Protein AF-A0A659UCW9-F1 (afdb_monomer)

Secondary structure (DSSP, 8-state):
-EEEEEESSS-SS--EEEEEEE---TTTTHHHHSS--HHHHHHHHHHHHHHHHHHHHTT-S---EEE-HHHHHSTTHHHHHHHHHHHHTS-EEE--HHHHHHHT-

Radius of gyration: 14.29 Å; Cα contacts (8 Å, |Δi|>4): 142; chains: 1; bounding box: 31×32×30 Å

Mean predicted aligned error: 3.0 Å

Structure (mmCIF, N/CA/C/O backbone):
data_AF-A0A659UCW9-F1
#
_entry.id   AF-A0A659UCW9-F1
#
loop_
_atom_site.group_PDB
_atom_site.id
_atom_site.type_symbol
_atom_site.label_atom_id
_atom_site.label_alt_id
_atom_site.label_comp_id
_atom_site.label_asym_id
_atom_site.label_entity_id
_atom_site.label_seq_id
_atom_site.pdbx_PDB_ins_code
_atom_site.Cartn_x
_atom_site.Cartn_y
_atom_site.Cartn_z
_atom_site.occupancy
_atom_site.B_iso_or_equiv
_atom_site.auth_seq_id
_atom_site.auth_comp_id
_atom_site.auth_asym_id
_atom_site.auth_atom_id
_atom_site.pdbx_PDB_model_num
ATOM 1 N N . SER A 1 1 ? -1.496 8.397 -4.842 1.00 90.19 1 SER A N 1
ATOM 2 C CA . SER A 1 1 ? -2.897 8.103 -4.464 1.00 90.19 1 SER A CA 1
ATOM 3 C C . SER A 1 1 ? -3.009 6.630 -4.154 1.00 90.19 1 SER A C 1
ATOM 5 O O . SER A 1 1 ? -2.181 5.880 -4.652 1.00 90.19 1 SER A O 1
ATOM 7 N N . ILE A 1 2 ? -4.013 6.227 -3.389 1.00 95.31 2 ILE A N 1
ATOM 8 C CA . ILE A 1 2 ? -4.302 4.821 -3.087 1.00 95.31 2 ILE A CA 1
ATOM 9 C C . ILE A 1 2 ? -5.595 4.458 -3.816 1.00 95.31 2 ILE A C 1
ATOM 11 O O . ILE A 1 2 ? -6.470 5.315 -3.960 1.00 95.31 2 ILE A O 1
ATOM 15 N N . ARG A 1 3 ? -5.689 3.241 -4.350 1.00 97.06 3 ARG A N 1
ATOM 16 C CA . ARG A 1 3 ? -6.860 2.775 -5.092 1.00 97.06 3 ARG A CA 1
ATOM 17 C C . ARG A 1 3 ? -7.196 1.340 -4.703 1.00 97.06 3 ARG A C 1
ATOM 19 O O . ARG A 1 3 ? -6.286 0.521 -4.620 1.00 97.06 3 ARG A O 1
ATOM 26 N N . LEU A 1 4 ? -8.486 1.063 -4.539 1.00 97.88 4 LEU A N 1
ATOM 27 C CA . LEU A 1 4 ? -9.047 -0.282 -4.458 1.00 97.88 4 LEU A CA 1
ATOM 28 C C . LEU A 1 4 ? -9.871 -0.540 -5.718 1.00 97.88 4 LEU A C 1
ATOM 30 O O . LEU A 1 4 ? -10.687 0.297 -6.105 1.00 97.88 4 LEU A O 1
ATOM 34 N N . VAL A 1 5 ? -9.662 -1.693 -6.347 1.00 98.00 5 VAL A N 1
ATOM 35 C CA . VAL A 1 5 ? -10.519 -2.188 -7.428 1.00 98.00 5 VAL A CA 1
ATOM 36 C C . VAL A 1 5 ? -10.881 -3.632 -7.119 1.00 98.00 5 VAL A C 1
ATOM 38 O O . VAL A 1 5 ? -9.991 -4.427 -6.826 1.00 98.00 5 VAL A O 1
ATOM 41 N N . VAL A 1 6 ? -12.168 -3.958 -7.189 1.00 97.62 6 VAL A N 1
ATOM 42 C CA . VAL A 1 6 ? -12.678 -5.326 -7.052 1.00 97.62 6 VAL A CA 1
A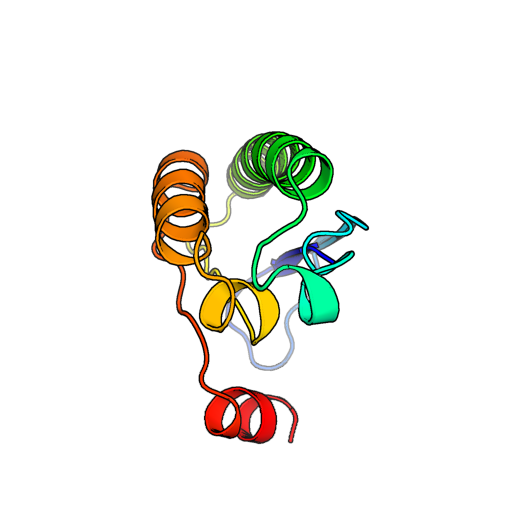TOM 43 C C . VAL A 1 6 ? -13.248 -5.754 -8.396 1.00 97.62 6 VAL A C 1
ATOM 45 O O . VAL A 1 6 ? -14.058 -5.039 -8.990 1.00 97.62 6 VAL A O 1
ATOM 48 N N . TYR A 1 7 ? -12.809 -6.913 -8.870 1.00 97.75 7 TYR A N 1
ATOM 49 C CA . TYR A 1 7 ? -13.266 -7.532 -10.110 1.00 97.75 7 TYR A CA 1
ATOM 50 C C . TYR A 1 7 ? -14.133 -8.750 -9.794 1.00 97.75 7 TYR A C 1
ATOM 52 O O . TYR A 1 7 ? -13.956 -9.366 -8.747 1.00 97.75 7 TYR A O 1
ATOM 60 N N . GLU A 1 8 ? -15.029 -9.120 -10.710 1.00 94.88 8 GLU A N 1
ATOM 61 C CA . GLU A 1 8 ? -15.882 -10.314 -10.563 1.00 94.88 8 GLU A CA 1
ATOM 62 C C . GLU A 1 8 ? -15.099 -11.636 -10.507 1.00 94.88 8 GLU A C 1
ATOM 64 O O . GLU A 1 8 ? -15.610 -12.644 -10.034 1.00 94.88 8 GLU A O 1
ATOM 69 N N . GLY A 1 9 ? -13.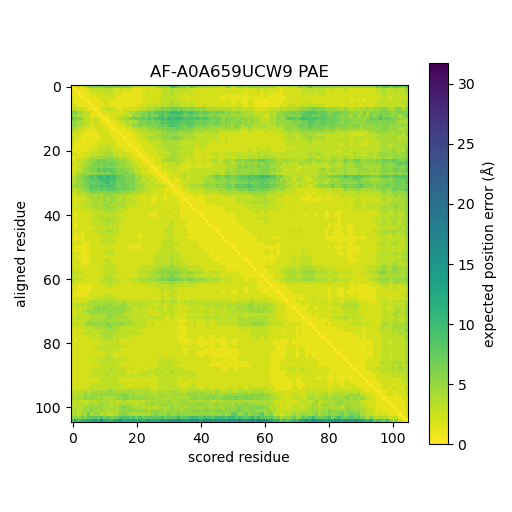857 -11.638 -10.997 1.00 94.06 9 GLY A N 1
ATOM 70 C CA . GLY A 1 9 ? -12.978 -12.798 -10.982 1.00 94.06 9 GLY A CA 1
ATOM 71 C C . GLY A 1 9 ? -11.733 -12.599 -11.842 1.00 94.06 9 GLY A C 1
ATOM 72 O O . GLY A 1 9 ? -11.580 -11.593 -12.541 1.00 94.06 9 GLY A O 1
ATOM 73 N N . LEU A 1 10 ? -10.827 -13.578 -11.803 1.00 91.88 10 LEU A N 1
ATOM 74 C CA . LEU A 1 10 ? -9.616 -13.584 -12.622 1.00 91.88 10 LEU A CA 1
ATOM 75 C C . LEU A 1 10 ? -9.932 -14.111 -14.030 1.00 91.88 10 LEU A C 1
ATOM 77 O O . LEU A 1 10 ? -9.733 -15.283 -14.340 1.00 91.88 10 LEU A O 1
ATOM 81 N N . ALA A 1 11 ? -10.445 -13.229 -14.884 1.00 93.25 11 ALA A N 1
ATOM 82 C CA . ALA A 1 11 ? -10.791 -13.528 -16.271 1.00 93.25 11 ALA A CA 1
ATOM 83 C C . ALA A 1 11 ? -10.039 -12.613 -17.245 1.00 93.25 11 ALA A C 1
ATOM 85 O O . ALA A 1 11 ? -9.451 -11.603 -16.859 1.00 93.25 11 ALA A O 1
ATOM 86 N N . ARG A 1 12 ? -10.068 -12.943 -18.542 1.00 94.12 12 ARG A N 1
ATOM 87 C CA . ARG A 1 12 ? -9.436 -12.104 -19.574 1.00 94.12 12 ARG A CA 1
ATOM 88 C C . ARG A 1 12 ? -10.133 -10.748 -19.743 1.00 94.12 12 ARG A C 1
ATOM 90 O O . ARG A 1 12 ? -9.475 -9.779 -20.107 1.00 94.12 12 ARG A O 1
ATOM 97 N N . SER A 1 13 ? -11.439 -10.692 -19.488 1.00 95.50 13 SER A N 1
ATOM 98 C CA . SER A 1 13 ? -12.252 -9.474 -19.541 1.00 95.50 13 SER A CA 1
ATOM 99 C C . SER A 1 13 ? -13.251 -9.481 -18.377 1.00 95.50 13 SER A C 1
ATOM 101 O O . SER A 1 13 ? -14.398 -9.867 -18.573 1.00 95.50 13 SER A O 1
ATOM 103 N N . PRO A 1 14 ? -12.802 -9.145 -17.155 1.00 95.69 14 PRO A N 1
ATOM 104 C CA . PRO A 1 14 ? -13.652 -9.170 -15.977 1.00 95.69 14 PRO A CA 1
ATOM 105 C C . PRO A 1 14 ? -14.410 -7.851 -15.801 1.00 95.69 14 PRO A C 1
ATOM 107 O O . PRO A 1 14 ? -13.879 -6.765 -16.053 1.00 95.69 14 PRO A O 1
ATOM 110 N N . THR A 1 15 ? -15.630 -7.939 -15.287 1.00 96.12 15 THR A N 1
ATOM 111 C CA . THR A 1 15 ? -16.412 -6.789 -14.830 1.00 96.12 15 THR A CA 1
ATOM 112 C C . THR A 1 15 ? -15.790 -6.175 -13.576 1.00 96.12 15 THR A C 1
ATOM 114 O O . THR A 1 15 ? -15.397 -6.876 -12.640 1.00 96.12 15 THR A O 1
ATOM 117 N N . VAL A 1 16 ? -15.723 -4.842 -13.537 1.00 97.25 16 VAL A N 1
ATOM 118 C CA . VAL A 1 16 ? -15.353 -4.084 -12.335 1.00 97.25 16 VAL A CA 1
ATOM 119 C C . VAL A 1 16 ? -16.583 -3.962 -11.442 1.00 97.25 16 VAL A C 1
ATOM 121 O O . VAL A 1 16 ? -17.544 -3.289 -11.807 1.00 97.25 16 VAL A O 1
ATOM 124 N N . LEU A 1 17 ? -16.543 -4.580 -10.264 1.00 95.69 17 LEU A N 1
ATOM 125 C CA .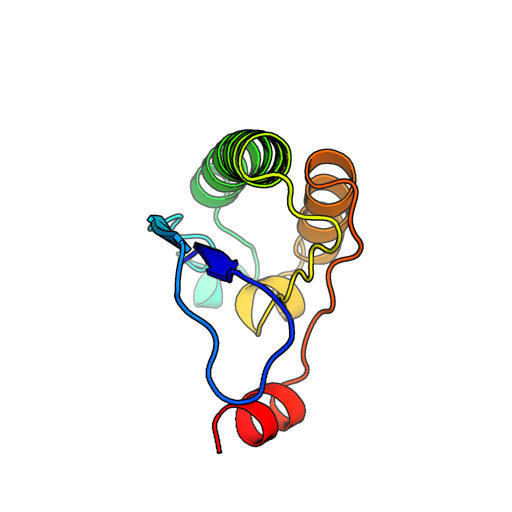 LEU A 1 17 ? -17.619 -4.50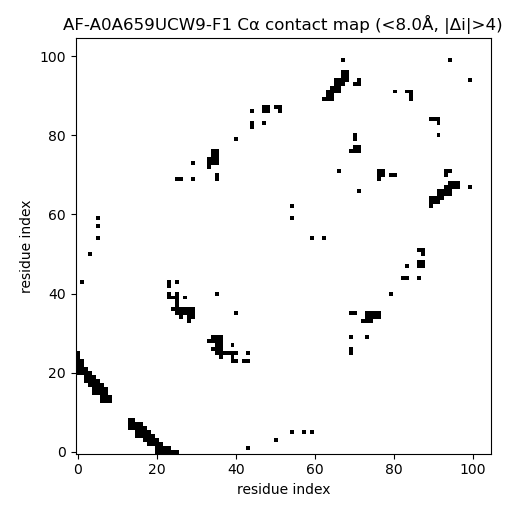8 -9.272 1.00 95.69 17 LEU A CA 1
ATOM 126 C C . LEU A 1 17 ? -17.498 -3.265 -8.386 1.00 95.69 17 LEU A C 1
ATOM 128 O O . LEU A 1 17 ? -18.499 -2.691 -7.965 1.00 95.69 17 LEU A O 1
ATOM 132 N N . PHE A 1 18 ? -16.266 -2.836 -8.106 1.00 96.25 18 PHE A N 1
ATOM 133 C CA . PHE A 1 18 ? -15.981 -1.673 -7.271 1.00 96.25 18 PHE A CA 1
ATOM 134 C C . PHE A 1 18 ? -14.679 -1.006 -7.710 1.00 96.25 18 PHE A C 1
ATOM 136 O O . PHE A 1 18 ? -13.713 -1.690 -8.042 1.00 96.25 18 PHE A O 1
ATOM 143 N N . ASN A 1 19 ? -14.628 0.326 -7.707 1.00 97.19 19 ASN A N 1
ATOM 144 C CA . ASN A 1 19 ? -13.422 1.083 -8.036 1.00 97.19 19 ASN A CA 1
ATOM 145 C C . ASN A 1 19 ? -13.419 2.408 -7.289 1.00 97.19 19 ASN A C 1
ATOM 147 O O . ASN A 1 19 ? -14.266 3.268 -7.529 1.00 97.19 19 ASN A O 1
ATOM 151 N N . GLU A 1 20 ? -12.439 2.588 -6.416 1.00 96.25 20 GLU A N 1
ATOM 152 C CA . GLU A 1 20 ? -12.355 3.773 -5.585 1.00 96.25 20 GLU A CA 1
ATOM 153 C C . GLU A 1 20 ? -10.922 4.281 -5.467 1.00 96.25 20 GLU A C 1
ATOM 155 O O . GLU A 1 20 ? -9.973 3.507 -5.345 1.00 96.25 20 GLU A O 1
ATOM 160 N N . LYS A 1 21 ? -10.753 5.605 -5.522 1.00 96.50 21 LYS A N 1
ATOM 161 C CA . LYS A 1 21 ? -9.454 6.277 -5.471 1.00 96.50 21 LYS A CA 1
ATOM 162 C C . LYS A 1 21 ? -9.457 7.337 -4.378 1.00 96.50 21 LYS A C 1
ATOM 164 O O . LYS A 1 21 ? -10.228 8.289 -4.448 1.00 96.50 21 LYS A O 1
ATOM 169 N N . MET A 1 22 ? -8.484 7.254 -3.477 1.00 94.06 22 MET A N 1
ATOM 170 C CA . MET A 1 22 ? -8.256 8.237 -2.422 1.00 94.06 22 MET A CA 1
ATOM 171 C C . MET A 1 22 ? -6.921 8.977 -2.617 1.00 94.06 22 MET A C 1
ATOM 173 O O . MET A 1 22 ? -5.874 8.406 -2.960 1.00 94.06 22 MET A O 1
ATOM 177 N N . LEU A 1 23 ? -6.943 10.297 -2.420 1.00 93.25 23 LEU A N 1
ATOM 178 C CA . LEU A 1 23 ? -5.757 11.155 -2.462 1.00 93.25 23 LEU A CA 1
ATOM 179 C C . LEU A 1 23 ? -5.140 11.292 -1.063 1.00 93.25 23 LEU A C 1
ATOM 181 O O . LEU A 1 23 ? -5.477 12.207 -0.312 1.00 93.25 23 LEU A O 1
ATOM 185 N N . ALA A 1 24 ? -4.214 10.386 -0.741 1.00 90.38 24 ALA A N 1
ATOM 186 C CA . ALA A 1 24 ? -3.553 10.353 0.566 1.00 90.38 24 ALA A CA 1
ATOM 187 C C . ALA A 1 24 ? -2.437 11.396 0.727 1.00 90.38 24 ALA A C 1
ATOM 189 O O . ALA A 1 24 ? -2.115 11.781 1.838 1.00 90.38 24 ALA A O 1
ATOM 190 N N . GLY A 1 25 ? -1.816 11.848 -0.368 1.00 90.88 25 GLY A N 1
ATOM 191 C CA . GLY A 1 25 ? -0.684 12.780 -0.285 1.00 90.88 25 GLY A CA 1
ATOM 192 C C . GLY A 1 25 ? 0.616 12.176 0.267 1.00 90.88 25 GLY A C 1
ATOM 193 O O . GLY A 1 25 ? 1.509 12.934 0.603 1.00 90.88 25 GLY A O 1
ATOM 194 N N . LEU A 1 26 ? 0.757 10.842 0.301 1.00 91.38 26 LEU A N 1
ATOM 195 C CA . LEU A 1 26 ? 1.917 10.124 0.867 1.00 91.38 26 LEU A CA 1
ATOM 196 C C . LEU A 1 26 ? 3.299 10.657 0.447 1.00 91.38 26 LEU A C 1
ATOM 198 O O . LEU A 1 26 ? 4.203 10.726 1.269 1.00 91.38 26 LEU A O 1
ATOM 202 N N . GLY A 1 27 ? 3.468 11.032 -0.825 1.00 89.81 27 GLY A N 1
ATOM 203 C CA . GLY A 1 27 ? 4.737 11.547 -1.354 1.00 89.81 27 GLY A CA 1
ATOM 204 C C . GLY A 1 27 ? 4.951 13.053 -1.162 1.00 89.81 27 GLY A C 1
ATOM 205 O O . GLY A 1 27 ? 5.897 13.607 -1.718 1.00 89.81 27 GLY A O 1
ATOM 206 N N . ARG A 1 28 ? 4.067 13.756 -0.444 1.00 90.25 28 ARG A N 1
ATOM 207 C CA . ARG A 1 28 ? 4.221 15.193 -0.198 1.00 90.25 28 ARG A CA 1
ATOM 208 C C . ARG A 1 28 ? 5.504 15.425 0.604 1.00 90.25 28 ARG A C 1
ATOM 210 O O . ARG A 1 28 ? 5.699 14.834 1.653 1.00 90.25 28 ARG A O 1
ATOM 217 N N . GLY A 1 29 ? 6.398 16.265 0.082 1.00 85.81 29 GLY A N 1
ATOM 218 C CA . GLY A 1 29 ? 7.666 16.576 0.750 1.00 85.81 29 GLY A CA 1
ATOM 219 C C . GLY A 1 29 ? 8.703 15.446 0.741 1.00 85.81 29 GLY A C 1
ATOM 220 O O . GLY A 1 29 ? 9.755 15.608 1.354 1.00 85.81 29 GLY A O 1
ATOM 221 N N . ILE A 1 30 ? 8.478 14.332 0.032 1.00 91.38 30 ILE A N 1
ATOM 222 C CA . ILE A 1 30 ? 9.452 13.228 -0.016 1.00 91.38 30 ILE A CA 1
ATOM 223 C C . ILE A 1 30 ? 10.769 13.649 -0.684 1.00 91.38 30 ILE A C 1
ATOM 225 O O . ILE A 1 30 ? 11.835 13.240 -0.245 1.00 91.38 30 ILE A O 1
ATOM 229 N N . VAL A 1 31 ? 10.709 14.533 -1.688 1.00 89.62 31 VAL A N 1
ATOM 230 C CA . VAL A 1 31 ? 11.893 15.045 -2.406 1.00 89.62 31 VAL A CA 1
ATOM 231 C C . VAL A 1 31 ? 12.812 15.843 -1.479 1.00 89.62 31 VAL A C 1
ATOM 233 O O . VAL A 1 31 ? 14.027 15.789 -1.625 1.00 89.62 31 VAL A O 1
ATOM 236 N N . SER A 1 32 ? 12.245 16.577 -0.519 1.00 91.88 32 SER A N 1
ATOM 237 C CA . SER A 1 32 ? 13.011 17.406 0.414 1.00 91.88 32 SER A CA 1
ATOM 238 C C . SER A 1 32 ? 13.385 16.672 1.700 1.00 91.88 32 SER A C 1
ATOM 240 O O . SER A 1 32 ? 14.455 16.911 2.247 1.00 91.88 32 SER A O 1
ATOM 242 N N . THR A 1 33 ? 12.515 15.794 2.202 1.00 93.25 33 THR A N 1
ATOM 243 C CA . THR A 1 33 ? 12.684 15.149 3.517 1.00 93.25 33 THR A CA 1
ATOM 244 C C . THR A 1 33 ? 13.180 13.708 3.442 1.00 93.25 33 THR A C 1
ATOM 246 O O . THR A 1 33 ? 13.598 13.155 4.460 1.00 93.25 33 THR A O 1
ATOM 249 N N . GLY A 1 34 ? 13.084 13.071 2.273 1.00 94.56 34 GLY A N 1
ATOM 250 C CA . GLY A 1 34 ? 13.297 11.634 2.105 1.00 94.56 34 GLY A CA 1
ATOM 251 C C . GLY A 1 34 ? 12.266 10.766 2.834 1.00 94.56 34 GLY A C 1
ATOM 252 O O . GLY A 1 34 ? 12.487 9.569 2.985 1.00 94.56 34 GLY A O 1
ATOM 253 N N . LYS A 1 35 ? 11.164 11.337 3.340 1.00 96.25 35 LYS A N 1
ATOM 254 C CA . LYS A 1 35 ? 10.167 10.637 4.163 1.00 96.25 35 LYS A CA 1
ATOM 255 C C . LYS A 1 35 ? 8.763 10.779 3.583 1.00 96.25 35 LYS A C 1
ATOM 257 O O . LYS A 1 35 ? 8.449 11.758 2.912 1.00 96.25 35 LYS A O 1
ATOM 262 N N . LEU A 1 36 ? 7.917 9.795 3.876 1.00 96.06 36 LEU A N 1
ATOM 263 C CA . LEU A 1 36 ? 6.476 9.891 3.673 1.00 96.06 36 LEU A CA 1
ATOM 264 C C . LEU A 1 36 ? 5.884 10.933 4.620 1.00 96.06 36 LEU A C 1
ATOM 266 O O . LEU A 1 36 ? 6.272 11.008 5.790 1.00 96.06 36 LEU A O 1
ATOM 270 N N . ASP A 1 37 ? 4.910 11.678 4.110 1.00 94.88 37 ASP A N 1
ATOM 271 C CA . ASP A 1 37 ? 4.165 12.680 4.864 1.00 94.88 37 ASP A CA 1
ATOM 272 C C . ASP A 1 37 ? 3.389 12.032 6.034 1.00 94.88 37 ASP A C 1
ATOM 274 O O . ASP A 1 37 ? 2.601 11.110 5.793 1.00 94.88 37 ASP A O 1
ATOM 278 N N . PRO A 1 38 ? 3.582 12.472 7.294 1.00 94.38 38 PRO A N 1
ATOM 279 C CA . PRO A 1 38 ? 2.943 11.847 8.455 1.00 94.38 38 PRO A CA 1
ATOM 280 C C . PRO A 1 38 ? 1.409 11.879 8.424 1.00 94.38 38 PRO A C 1
ATOM 282 O O . PRO A 1 38 ? 0.773 10.887 8.788 1.00 94.38 38 PRO A O 1
ATOM 285 N N . GLU A 1 39 ? 0.804 12.979 7.963 1.00 95.06 39 GLU A N 1
ATOM 286 C CA . GLU A 1 39 ? -0.655 13.079 7.818 1.00 95.06 39 GLU A CA 1
ATOM 287 C C . GLU A 1 39 ? -1.150 12.125 6.728 1.00 95.06 39 GLU A C 1
ATOM 289 O O . GLU A 1 39 ? -2.146 11.419 6.902 1.00 95.06 39 GLU A O 1
ATOM 294 N N . GLY A 1 40 ? -0.416 12.051 5.616 1.00 95.38 40 GLY A N 1
ATOM 295 C CA . GLY A 1 40 ? -0.677 11.108 4.541 1.00 95.38 40 GLY A CA 1
ATOM 296 C C . GLY A 1 40 ? -0.585 9.656 4.999 1.00 95.38 40 GLY A C 1
ATOM 297 O O . GLY A 1 40 ? -1.437 8.849 4.624 1.00 95.38 40 GLY A O 1
ATOM 298 N N . VAL A 1 41 ? 0.389 9.315 5.846 1.00 96.12 41 VAL A N 1
ATOM 299 C CA . VAL A 1 41 ? 0.517 7.981 6.452 1.00 96.12 41 VAL A CA 1
ATOM 300 C C . VAL A 1 41 ? -0.690 7.664 7.333 1.00 96.12 41 VAL A C 1
ATOM 302 O O . VAL A 1 41 ? -1.299 6.611 7.151 1.00 96.12 41 VAL A O 1
ATOM 305 N N . ALA A 1 42 ? -1.079 8.568 8.236 1.00 95.56 42 ALA A N 1
ATOM 306 C CA . ALA A 1 42 ? -2.224 8.359 9.124 1.00 95.56 42 ALA A CA 1
ATOM 307 C C . ALA A 1 42 ? -3.523 8.121 8.334 1.00 95.56 42 ALA A C 1
ATOM 309 O O . ALA A 1 42 ? -4.192 7.105 8.529 1.00 95.56 42 ALA A O 1
ATOM 310 N N . ARG A 1 43 ? -3.808 8.987 7.353 1.00 96.00 43 ARG A N 1
ATOM 311 C CA . ARG A 1 43 ? -4.974 8.854 6.465 1.00 96.00 43 ARG A CA 1
ATOM 312 C C . ARG A 1 43 ? -4.957 7.562 5.654 1.00 96.00 43 ARG A C 1
ATOM 314 O O . ARG A 1 43 ? -5.997 6.950 5.441 1.00 96.00 43 ARG A O 1
ATOM 321 N N . SER A 1 44 ? -3.781 7.129 5.200 1.00 96.38 44 SER A N 1
ATOM 322 C CA . SER A 1 44 ? -3.642 5.871 4.456 1.00 96.38 44 SER A CA 1
ATOM 323 C C . SER A 1 44 ? -3.997 4.661 5.317 1.00 96.38 44 SER A C 1
ATOM 325 O O . SER A 1 44 ? -4.666 3.755 4.838 1.00 96.38 44 SER A O 1
ATOM 327 N N . MET A 1 45 ? -3.602 4.659 6.593 1.00 97.31 45 MET A N 1
ATOM 328 C CA . MET A 1 45 ? -3.905 3.561 7.519 1.00 97.31 45 MET A CA 1
ATOM 329 C C . MET A 1 45 ? -5.399 3.454 7.833 1.00 97.31 45 MET A C 1
ATOM 331 O O . MET A 1 45 ? -5.926 2.350 7.965 1.00 97.31 45 MET A O 1
ATOM 335 N N . GLU A 1 46 ? -6.097 4.582 7.956 1.00 96.25 46 GLU A N 1
ATOM 336 C CA . GLU A 1 46 ? -7.561 4.601 8.072 1.00 96.25 46 GLU A CA 1
ATOM 337 C C . GLU A 1 46 ? -8.220 4.032 6.813 1.00 96.25 46 GLU A C 1
ATOM 339 O O . GLU A 1 46 ? -9.087 3.161 6.903 1.00 96.25 46 GLU A O 1
ATOM 344 N N . GLU A 1 47 ? -7.738 4.444 5.642 1.00 97.06 47 GLU A N 1
ATOM 345 C CA . GLU A 1 47 ? -8.261 3.975 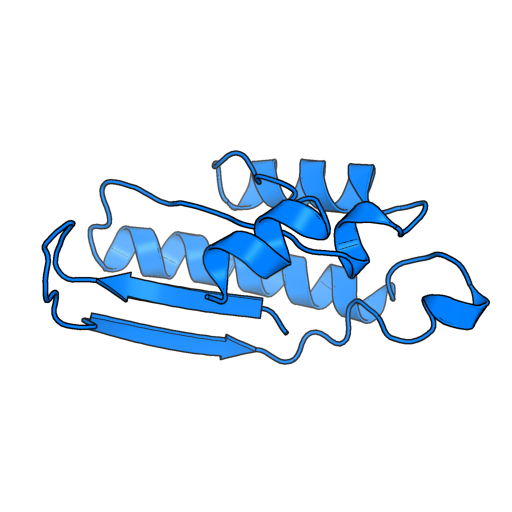4.363 1.00 97.06 47 GLU A CA 1
ATOM 346 C C . GLU A 1 47 ? -8.035 2.478 4.146 1.00 97.06 47 GLU A C 1
ATOM 348 O O . GLU A 1 47 ? -8.934 1.776 3.697 1.00 97.06 47 GLU A O 1
ATOM 353 N N . PHE A 1 48 ? -6.868 1.950 4.520 1.00 97.88 48 PHE A N 1
ATOM 354 C CA . PHE A 1 48 ? -6.575 0.523 4.401 1.00 97.88 48 PHE A CA 1
ATOM 355 C C . PHE A 1 48 ? -7.517 -0.344 5.239 1.00 97.88 48 PHE A C 1
ATOM 357 O O . PHE A 1 48 ? -7.949 -1.396 4.766 1.00 97.88 48 PHE A O 1
ATOM 364 N N . ARG A 1 49 ? -7.916 0.111 6.437 1.00 97.31 49 ARG A N 1
ATOM 365 C CA . ARG A 1 49 ? -8.940 -0.588 7.236 1.00 97.31 49 ARG A CA 1
ATOM 366 C C . ARG A 1 49 ? -10.273 -0.635 6.496 1.00 97.31 49 ARG A C 1
ATOM 368 O O . ARG A 1 49 ? -10.918 -1.682 6.466 1.00 97.31 49 ARG A O 1
ATOM 375 N N . ARG A 1 50 ? -10.666 0.475 5.864 1.00 97.19 50 ARG A N 1
ATOM 376 C CA . ARG A 1 50 ? -11.897 0.533 5.069 1.00 97.19 50 ARG A CA 1
ATOM 377 C C . ARG A 1 50 ? -11.808 -0.347 3.826 1.00 97.19 50 ARG A C 1
ATOM 379 O O . ARG A 1 50 ? -12.746 -1.081 3.541 1.00 97.19 50 ARG A O 1
ATOM 386 N N . PHE A 1 51 ? -10.680 -0.336 3.123 1.00 97.75 51 PHE A N 1
ATOM 387 C CA . PHE A 1 51 ? -10.459 -1.167 1.940 1.00 97.75 51 PHE A CA 1
ATOM 388 C C . PHE A 1 51 ? -10.472 -2.658 2.259 1.00 97.75 51 PHE A C 1
ATOM 390 O O . PHE A 1 51 ? -11.045 -3.426 1.484 1.00 97.75 51 PHE A O 1
ATOM 397 N N 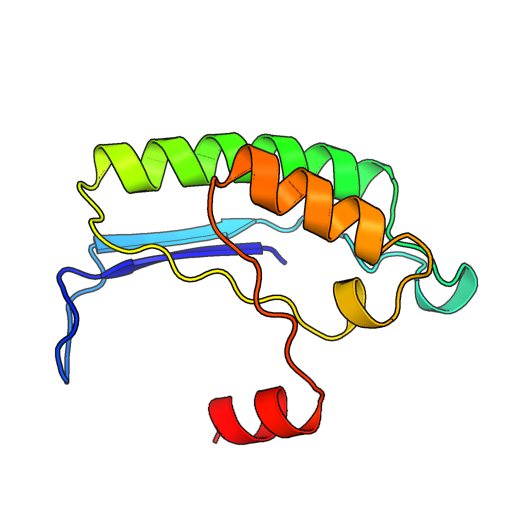. ARG A 1 52 ? -9.923 -3.069 3.408 1.00 97.62 52 ARG A N 1
ATOM 398 C CA . ARG A 1 52 ? -10.059 -4.447 3.888 1.00 97.62 52 ARG A CA 1
ATOM 399 C C . ARG A 1 52 ? -11.529 -4.818 4.074 1.00 97.62 52 ARG A C 1
ATOM 401 O O . ARG A 1 52 ? -11.974 -5.788 3.472 1.00 97.62 52 ARG A O 1
ATOM 408 N N . ALA A 1 53 ? -12.281 -4.012 4.823 1.00 97.00 53 ALA A N 1
ATOM 409 C CA . ALA A 1 53 ? -13.698 -4.266 5.078 1.00 97.00 53 ALA A CA 1
ATOM 410 C C . ALA A 1 53 ? -14.539 -4.302 3.788 1.00 97.00 53 ALA A C 1
ATOM 412 O O . ALA A 1 53 ? -15.389 -5.173 3.635 1.00 97.00 53 ALA A O 1
ATOM 413 N N . LEU A 1 54 ? -14.275 -3.400 2.837 1.00 96.75 54 LEU A N 1
ATOM 414 C CA . LEU A 1 54 ? -14.950 -3.385 1.534 1.00 96.75 54 LEU A CA 1
ATOM 415 C C . LEU A 1 54 ? -14.627 -4.626 0.699 1.00 96.75 54 LEU A C 1
ATOM 417 O O . LEU A 1 54 ? -15.511 -5.167 0.044 1.00 96.75 54 LEU A O 1
ATOM 421 N N . SER A 1 55 ? -13.376 -5.086 0.732 1.00 97.12 55 SER A N 1
ATOM 422 C CA . SER A 1 55 ? -12.965 -6.297 0.014 1.00 97.12 55 SER A CA 1
ATOM 423 C C . SER A 1 55 ? -13.607 -7.548 0.617 1.00 97.12 55 SER A C 1
ATOM 425 O O . SER A 1 55 ? -14.081 -8.403 -0.126 1.00 97.12 55 SER A O 1
ATOM 427 N N . ASP A 1 56 ? -13.697 -7.612 1.950 1.00 96.44 56 ASP A N 1
ATOM 428 C CA . ASP A 1 56 ? -14.404 -8.675 2.673 1.00 96.44 56 ASP A CA 1
ATOM 429 C C . ASP A 1 56 ? -15.898 -8.683 2.335 1.00 96.44 56 ASP A C 1
ATOM 431 O O . ASP A 1 56 ? -16.462 -9.722 2.001 1.00 96.44 56 ASP A O 1
ATOM 435 N N . GLN A 1 57 ? -16.537 -7.511 2.362 1.00 96.38 57 GLN A N 1
ATOM 436 C CA . GLN A 1 57 ? -17.954 -7.362 2.036 1.00 96.38 57 GLN A CA 1
ATOM 437 C C . GLN A 1 57 ? -18.260 -7.717 0.575 1.00 96.38 57 GLN A C 1
ATOM 439 O O . GLN A 1 57 ? -19.330 -8.249 0.285 1.00 96.38 57 GLN A O 1
ATOM 444 N N . ALA A 1 58 ? -17.332 -7.439 -0.341 1.00 95.31 58 ALA A N 1
ATOM 445 C CA . ALA A 1 58 ? -17.456 -7.813 -1.744 1.00 95.31 58 ALA A CA 1
ATOM 446 C C . ALA A 1 58 ? -17.214 -9.314 -2.000 1.00 95.31 58 ALA A C 1
ATOM 448 O O . ALA A 1 58 ? -17.386 -9.759 -3.132 1.00 95.31 58 ALA A O 1
ATOM 449 N N . GLY A 1 59 ? -16.817 -10.090 -0.983 1.00 95.88 59 GLY A N 1
ATOM 450 C CA . GLY A 1 59 ? -16.529 -11.518 -1.118 1.00 95.88 59 GLY A CA 1
ATOM 451 C C . GLY A 1 59 ? -15.226 -11.814 -1.861 1.00 95.88 59 GLY A C 1
ATOM 452 O O . GLY A 1 59 ? -15.106 -12.863 -2.486 1.00 95.88 59 GLY A O 1
ATOM 453 N N . ALA A 1 60 ? -14.252 -10.898 -1.835 1.00 96.56 60 ALA A N 1
ATOM 454 C CA . ALA A 1 60 ? -12.982 -11.101 -2.523 1.00 96.56 60 ALA A CA 1
ATOM 455 C C . ALA A 1 60 ? -12.167 -12.231 -1.864 1.00 96.56 60 ALA A C 1
ATOM 457 O O . ALA A 1 60 ? -11.683 -12.091 -0.741 1.00 96.56 60 ALA A O 1
ATOM 458 N N . GLU A 1 61 ? -11.963 -13.332 -2.588 1.00 95.06 61 GLU A N 1
ATOM 459 C CA . GLU A 1 61 ? -11.147 -14.470 -2.128 1.00 95.06 61 GLU A CA 1
ATOM 460 C C . GLU A 1 61 ? -9.640 -14.167 -2.156 1.00 95.06 61 GLU A C 1
ATOM 462 O O . GLU A 1 61 ? -8.863 -14.702 -1.362 1.00 95.06 61 GLU A O 1
ATOM 467 N N . HIS A 1 62 ? -9.220 -13.276 -3.058 1.00 95.44 62 HIS A N 1
ATOM 468 C CA . HIS A 1 62 ? -7.825 -12.897 -3.250 1.00 95.44 62 HIS A CA 1
ATOM 469 C C . HIS A 1 62 ? -7.662 -11.377 -3.249 1.00 95.44 62 HIS A C 1
ATOM 471 O O . HIS A 1 62 ? -8.354 -10.660 -3.973 1.00 95.44 62 HIS A O 1
ATOM 477 N N . MET A 1 63 ? -6.695 -10.891 -2.467 1.00 96.88 63 MET A N 1
ATOM 478 C CA . MET A 1 63 ? -6.273 -9.493 -2.445 1.00 96.88 63 MET A CA 1
ATOM 479 C C . MET A 1 63 ? -4.820 -9.406 -2.907 1.00 96.88 63 MET A C 1
ATOM 481 O O . MET A 1 63 ? -3.957 -10.123 -2.407 1.00 96.88 63 MET A O 1
ATOM 485 N N . TYR A 1 64 ? -4.550 -8.500 -3.844 1.00 97.25 64 TYR A N 1
ATOM 486 C CA . TYR A 1 64 ? -3.200 -8.191 -4.301 1.00 97.25 64 TYR A CA 1
ATOM 487 C C . TYR A 1 64 ? -2.912 -6.726 -4.017 1.00 97.25 64 TYR A C 1
ATOM 489 O O . TYR A 1 64 ? -3.642 -5.848 -4.482 1.00 97.25 64 TYR A O 1
ATOM 497 N N . VAL A 1 65 ? -1.844 -6.458 -3.268 1.00 97.88 65 VAL A N 1
ATOM 498 C CA . VAL A 1 65 ? -1.459 -5.095 -2.898 1.00 97.88 65 VAL A CA 1
ATOM 499 C C . VAL A 1 65 ? -0.103 -4.771 -3.503 1.00 97.88 65 VAL A C 1
ATOM 501 O O . VAL A 1 65 ? 0.864 -5.517 -3.356 1.00 97.88 65 VAL A O 1
ATOM 504 N N . LEU A 1 66 ? -0.044 -3.647 -4.214 1.00 97.38 66 LEU A N 1
ATOM 505 C CA . LEU A 1 66 ? 1.152 -3.168 -4.897 1.00 97.38 66 LEU A CA 1
ATOM 506 C C . LEU A 1 66 ? 1.536 -1.796 -4.351 1.00 97.38 66 LEU A C 1
ATOM 508 O O . LEU A 1 66 ? 0.684 -0.916 -4.209 1.00 97.38 66 LEU A O 1
ATOM 512 N N . ALA A 1 67 ? 2.828 -1.598 -4.111 1.00 96.06 67 ALA A N 1
ATOM 513 C CA . ALA A 1 67 ? 3.397 -0.301 -3.769 1.00 96.06 67 ALA A CA 1
ATOM 514 C C . ALA A 1 67 ? 4.470 0.105 -4.786 1.00 96.06 67 ALA A C 1
ATOM 516 O O . ALA A 1 67 ? 5.159 -0.739 -5.356 1.00 96.06 67 ALA A O 1
ATOM 517 N N . THR A 1 68 ? 4.599 1.408 -5.028 1.00 93.88 68 THR A N 1
ATOM 518 C CA . THR A 1 68 ? 5.494 1.981 -6.048 1.00 93.88 68 THR A CA 1
ATOM 519 C C . THR A 1 68 ? 6.574 2.867 -5.419 1.00 93.88 68 THR A C 1
ATOM 521 O O . THR A 1 68 ? 6.788 2.837 -4.203 1.00 93.88 68 THR A O 1
ATOM 524 N N . ALA A 1 69 ? 7.257 3.663 -6.249 1.00 92.50 69 ALA A N 1
ATOM 525 C CA . ALA A 1 69 ? 8.391 4.519 -5.897 1.00 92.50 69 ALA A CA 1
ATOM 526 C C . ALA A 1 69 ? 8.318 5.205 -4.523 1.00 92.50 69 ALA A C 1
ATOM 528 O O . ALA A 1 69 ? 9.247 5.061 -3.737 1.00 92.50 69 ALA A O 1
ATOM 529 N N . ALA A 1 70 ? 7.216 5.884 -4.183 1.00 91.69 70 ALA A N 1
ATOM 530 C CA . ALA A 1 70 ? 7.140 6.650 -2.934 1.00 91.69 70 ALA A CA 1
ATOM 531 C C . ALA A 1 70 ? 7.342 5.787 -1.672 1.00 91.69 70 ALA A C 1
ATOM 533 O O . ALA A 1 70 ? 8.047 6.199 -0.758 1.00 91.69 70 ALA A O 1
ATOM 534 N N . ALA A 1 71 ? 6.754 4.589 -1.623 1.00 92.62 71 ALA A N 1
ATOM 535 C CA . ALA A 1 71 ? 6.923 3.679 -0.488 1.00 92.62 71 ALA A CA 1
ATOM 536 C C . ALA A 1 71 ? 8.284 2.964 -0.510 1.00 92.62 71 ALA A C 1
ATOM 538 O O . ALA A 1 71 ? 8.803 2.607 0.540 1.00 92.62 71 ALA A O 1
ATOM 539 N N . ARG A 1 72 ? 8.864 2.772 -1.701 1.00 93.62 72 ARG A N 1
ATOM 540 C CA . ARG A 1 72 ? 10.183 2.151 -1.892 1.00 93.62 72 ARG A CA 1
ATOM 541 C C . ARG A 1 72 ? 11.333 3.070 -1.471 1.00 93.62 72 ARG A C 1
ATOM 543 O O . ARG A 1 72 ? 12.321 2.596 -0.928 1.00 93.62 72 ARG A O 1
ATOM 550 N N . GLU A 1 73 ? 11.230 4.355 -1.793 1.00 92.69 73 GLU A N 1
ATOM 551 C CA . GLU A 1 73 ? 12.331 5.323 -1.685 1.00 92.69 73 GLU A CA 1
ATOM 5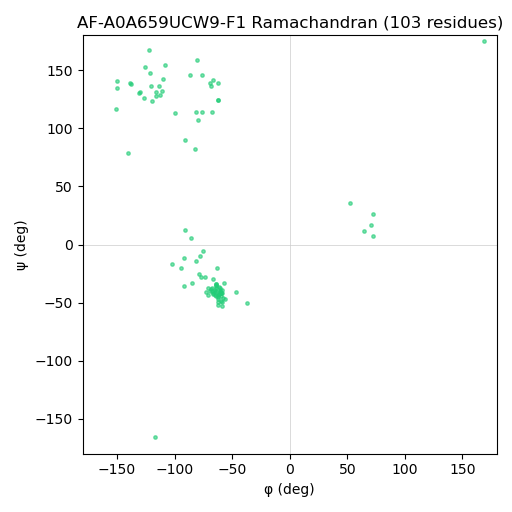52 C C . GLU A 1 73 ? 12.327 6.092 -0.361 1.00 92.69 73 GLU A C 1
ATOM 554 O O . GLU A 1 73 ? 13.356 6.634 0.039 1.00 92.69 73 GLU A O 1
ATOM 559 N N . ALA A 1 74 ? 11.191 6.137 0.336 1.00 95.88 74 ALA A N 1
ATOM 560 C CA . ALA A 1 74 ? 11.108 6.798 1.627 1.00 95.88 74 ALA A CA 1
ATOM 561 C C . ALA A 1 74 ? 11.894 6.052 2.714 1.00 95.88 74 ALA A C 1
ATOM 563 O O . ALA A 1 74 ? 11.774 4.838 2.869 1.00 95.88 74 ALA A O 1
ATOM 564 N N . ILE A 1 75 ? 12.589 6.804 3.568 1.00 96.56 75 ILE A N 1
ATOM 565 C CA . ILE A 1 75 ? 13.327 6.282 4.729 1.00 96.56 75 ILE A CA 1
ATOM 566 C C . ILE A 1 75 ? 12.389 5.538 5.695 1.00 96.56 75 ILE A C 1
ATOM 568 O O . ILE A 1 75 ? 12.747 4.497 6.235 1.00 96.56 75 ILE A O 1
ATOM 572 N N . ASN A 1 76 ? 11.174 6.055 5.905 1.00 96.50 76 ASN A N 1
ATOM 573 C CA . ASN A 1 76 ? 10.119 5.417 6.705 1.00 96.50 76 ASN A CA 1
ATOM 574 C C . ASN A 1 76 ? 9.183 4.518 5.873 1.00 96.50 76 ASN A C 1
ATOM 576 O O . ASN A 1 76 ? 8.129 4.114 6.360 1.00 96.50 76 ASN A O 1
ATOM 580 N N . GLY A 1 77 ? 9.551 4.210 4.629 1.00 96.75 77 GLY A N 1
ATOM 581 C CA . GLY A 1 77 ? 8.811 3.315 3.743 1.00 96.75 77 GLY A CA 1
ATOM 582 C C . GLY A 1 77 ? 8.644 1.897 4.303 1.00 96.75 77 GLY A C 1
ATOM 583 O O . GLY A 1 77 ? 7.511 1.422 4.348 1.00 96.75 77 GLY A O 1
ATOM 584 N N . PRO A 1 78 ? 9.712 1.236 4.799 1.00 97.50 78 PRO A N 1
ATOM 585 C CA . PRO A 1 78 ? 9.607 -0.114 5.360 1.00 97.50 78 PRO A CA 1
ATOM 586 C C . PRO A 1 78 ? 8.643 -0.227 6.553 1.00 97.50 78 PRO A C 1
ATOM 588 O O . PRO A 1 78 ? 7.842 -1.156 6.597 1.00 97.50 78 PRO A O 1
ATOM 591 N N . ASP A 1 79 ? 8.657 0.739 7.481 1.00 97.69 79 ASP A N 1
ATOM 592 C CA . ASP A 1 79 ? 7.703 0.788 8.606 1.00 97.69 79 ASP A CA 1
ATOM 593 C C . ASP A 1 79 ? 6.260 0.971 8.116 1.00 97.69 79 ASP A C 1
ATOM 595 O O . ASP A 1 79 ? 5.342 0.280 8.558 1.00 97.69 79 ASP A O 1
ATOM 599 N N . PHE A 1 80 ? 6.063 1.878 7.154 1.00 97.56 80 PHE A N 1
ATOM 600 C CA . PHE A 1 80 ? 4.759 2.102 6.540 1.00 97.56 80 PHE A CA 1
ATOM 601 C C . PHE A 1 80 ? 4.213 0.834 5.875 1.00 97.56 80 PHE A C 1
ATOM 603 O O . PHE A 1 80 ? 3.036 0.523 6.048 1.00 97.56 80 PHE A O 1
ATOM 610 N N . ILE A 1 81 ? 5.057 0.106 5.140 1.00 98.19 81 ILE A N 1
ATOM 611 C CA . ILE A 1 81 ? 4.687 -1.149 4.479 1.00 98.19 81 ILE A CA 1
ATOM 612 C C . ILE A 1 81 ? 4.278 -2.189 5.517 1.00 98.19 81 ILE A C 1
ATOM 614 O O . ILE A 1 81 ? 3.165 -2.697 5.434 1.00 98.19 81 ILE A O 1
ATOM 618 N N . HIS A 1 82 ? 5.113 -2.428 6.529 1.00 98.19 82 HIS A N 1
ATOM 619 C CA . HIS A 1 82 ? 4.838 -3.430 7.557 1.00 98.19 82 HIS A CA 1
ATOM 620 C C . HIS A 1 82 ? 3.495 -3.176 8.261 1.00 98.19 82 HIS A C 1
ATOM 622 O O . HIS A 1 82 ? 2.643 -4.056 8.349 1.00 98.19 82 HIS A O 1
ATOM 628 N N . ARG A 1 83 ? 3.237 -1.928 8.666 1.00 97.94 83 ARG A N 1
ATOM 629 C CA . ARG A 1 83 ? 1.961 -1.540 9.289 1.00 97.94 83 ARG A CA 1
ATOM 630 C C . ARG A 1 83 ? 0.769 -1.685 8.342 1.00 97.94 83 ARG A C 1
ATOM 632 O O . ARG A 1 83 ? -0.336 -2.004 8.777 1.00 97.94 83 ARG A O 1
ATOM 639 N N . ALA A 1 84 ? 0.959 -1.410 7.054 1.00 98.00 84 ALA A N 1
ATOM 640 C CA . ALA A 1 84 ? -0.095 -1.558 6.059 1.00 98.00 84 ALA A CA 1
ATOM 641 C C . ALA A 1 84 ? -0.417 -3.039 5.794 1.00 98.00 84 ALA A C 1
ATOM 643 O O . ALA A 1 84 ? -1.592 -3.378 5.662 1.00 98.00 84 ALA A O 1
ATOM 644 N N . GLU A 1 85 ? 0.586 -3.919 5.792 1.00 98.38 85 GLU A N 1
ATOM 645 C CA . GLU A 1 85 ? 0.411 -5.374 5.699 1.00 98.38 85 GLU A CA 1
ATOM 646 C C . GLU A 1 85 ? -0.389 -5.928 6.881 1.00 98.38 85 GLU A C 1
ATOM 648 O O . GLU A 1 85 ? -1.317 -6.709 6.672 1.00 98.38 85 GLU A O 1
ATOM 653 N N . GLU A 1 86 ? -0.111 -5.470 8.107 1.00 98.12 86 GLU A N 1
ATOM 654 C CA . GLU A 1 86 ? -0.885 -5.850 9.299 1.00 98.12 86 GLU A CA 1
ATOM 655 C C . GLU A 1 86 ? -2.365 -5.455 9.176 1.00 98.12 86 GLU A C 1
ATOM 657 O O . GLU A 1 86 ? -3.263 -6.230 9.515 1.00 98.12 86 GLU A O 1
ATOM 662 N N . VAL A 1 87 ? -2.639 -4.253 8.658 1.00 97.38 87 VAL A N 1
ATOM 663 C CA . VAL A 1 87 ? -4.005 -3.739 8.483 1.00 97.38 87 VAL A CA 1
ATOM 664 C C . VAL A 1 87 ? -4.750 -4.467 7.359 1.00 97.38 87 VAL A C 1
ATOM 666 O O . VAL A 1 87 ? -5.923 -4.813 7.515 1.00 97.38 87 VAL A O 1
ATOM 669 N N . LEU A 1 88 ? -4.086 -4.696 6.225 1.00 97.56 88 LEU A N 1
ATOM 670 C CA . LEU A 1 88 ? -4.672 -5.333 5.040 1.00 97.56 88 LEU A CA 1
ATOM 671 C C . LEU A 1 88 ? -4.696 -6.863 5.141 1.00 97.56 88 LEU A C 1
ATOM 673 O O . LEU A 1 88 ? -5.393 -7.520 4.358 1.00 97.56 88 LEU A O 1
ATOM 677 N N . LYS A 1 89 ? -3.946 -7.428 6.094 1.00 97.12 89 LYS A N 1
ATOM 678 C CA . LYS A 1 89 ? -3.709 -8.868 6.263 1.00 97.12 89 LYS A CA 1
ATOM 679 C C . LYS A 1 89 ? -3.218 -9.523 4.971 1.00 97.12 89 LYS A C 1
ATOM 681 O O . LYS A 1 89 ? -3.635 -10.625 4.629 1.00 97.12 89 LYS A O 1
ATOM 686 N N . THR A 1 90 ? -2.409 -8.787 4.216 1.00 97.75 90 THR A N 1
ATOM 687 C CA . THR A 1 90 ? -1.955 -9.148 2.871 1.00 97.75 90 THR A CA 1
ATOM 688 C C . THR A 1 90 ? -0.575 -8.548 2.653 1.00 97.75 90 THR A C 1
ATOM 690 O O . THR A 1 90 ? -0.380 -7.373 2.958 1.00 97.75 90 THR A O 1
ATOM 693 N N . GLU A 1 91 ? 0.355 -9.334 2.110 1.00 97.62 91 GLU A N 1
ATOM 694 C CA . GLU A 1 91 ? 1.698 -8.867 1.753 1.00 97.62 91 GLU A CA 1
ATOM 695 C C . GLU A 1 91 ? 1.631 -7.768 0.681 1.00 97.62 91 GLU A C 1
ATOM 697 O O . GLU A 1 91 ? 0.8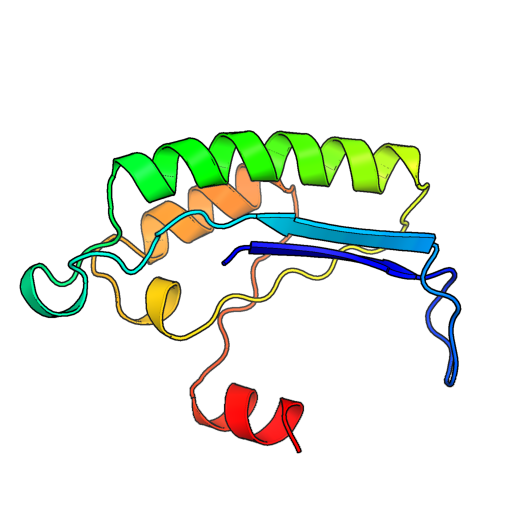59 -7.848 -0.284 1.00 97.62 91 GLU A O 1
ATOM 702 N N . ILE A 1 92 ? 2.460 -6.739 0.837 1.00 98.12 92 ILE A N 1
ATOM 703 C CA . ILE A 1 92 ? 2.576 -5.644 -0.115 1.00 98.12 92 ILE A CA 1
ATOM 704 C C . ILE A 1 92 ? 3.791 -5.889 -0.991 1.00 98.12 92 ILE A C 1
ATOM 706 O O . ILE A 1 92 ? 4.945 -5.742 -0.588 1.00 98.12 92 ILE A O 1
ATOM 710 N N . ARG A 1 93 ? 3.534 -6.142 -2.272 1.00 97.69 93 ARG A N 1
ATOM 711 C CA . ARG A 1 93 ? 4.609 -6.250 -3.247 1.00 97.69 93 ARG A CA 1
ATOM 712 C C . ARG A 1 93 ? 5.074 -4.859 -3.669 1.00 97.69 93 ARG A C 1
ATOM 714 O O . ARG A 1 93 ? 4.414 -4.161 -4.446 1.00 97.69 93 ARG A O 1
ATOM 721 N N . VAL A 1 94 ? 6.252 -4.476 -3.192 1.00 97.00 94 VAL A N 1
ATOM 722 C CA . VAL A 1 94 ? 6.938 -3.253 -3.617 1.00 97.00 94 VAL A CA 1
ATOM 723 C C . VAL A 1 94 ? 7.555 -3.475 -4.994 1.00 97.00 94 VAL A C 1
ATOM 725 O O . VAL A 1 94 ? 8.467 -4.283 -5.171 1.00 97.00 94 VAL A O 1
ATOM 728 N N . LEU A 1 95 ? 7.049 -2.762 -5.994 1.00 95.75 95 LEU A N 1
ATOM 729 C CA . LEU A 1 95 ? 7.555 -2.844 -7.355 1.00 95.75 95 LEU A CA 1
ATOM 730 C C . LEU A 1 95 ? 8.868 -2.077 -7.488 1.00 95.75 95 LEU A C 1
ATOM 732 O O . LEU A 1 95 ? 9.058 -1.027 -6.881 1.00 95.75 95 LEU A O 1
ATOM 736 N N . SER A 1 96 ? 9.768 -2.582 -8.327 1.00 94.88 96 SER A N 1
ATOM 737 C CA . SER A 1 96 ? 10.898 -1.809 -8.856 1.00 94.88 96 SER A CA 1
ATOM 738 C C . SER A 1 96 ? 10.456 -0.919 -10.021 1.00 94.88 96 SER A C 1
ATOM 740 O O . SER A 1 96 ? 9.491 -1.240 -10.713 1.00 94.88 96 SER A O 1
ATOM 742 N N . GLY A 1 97 ? 11.216 0.138 -10.330 1.00 91.88 97 GLY A N 1
ATOM 743 C CA . GLY A 1 97 ? 10.902 1.014 -11.468 1.00 91.88 97 GLY A CA 1
ATOM 744 C C . GLY A 1 97 ? 10.808 0.273 -12.812 1.00 91.88 97 GLY A C 1
ATOM 745 O O . GLY A 1 97 ? 9.962 0.595 -13.639 1.00 91.88 97 GLY A O 1
ATOM 746 N N . ARG A 1 98 ? 11.604 -0.791 -13.012 1.00 92.44 98 ARG A N 1
ATOM 747 C CA . ARG A 1 98 ? 11.500 -1.650 -14.208 1.00 92.44 98 ARG A CA 1
ATOM 748 C C . ARG A 1 98 ? 10.205 -2.463 -14.245 1.00 92.44 98 ARG A C 1
ATOM 750 O O . ARG A 1 98 ? 9.638 -2.636 -15.316 1.00 92.44 98 ARG A O 1
ATOM 757 N N . GLN A 1 99 ? 9.744 -2.967 -13.100 1.00 92.56 99 GLN A N 1
ATOM 758 C CA . GLN A 1 99 ? 8.471 -3.690 -13.016 1.00 92.56 99 GLN A CA 1
ATOM 759 C C . GLN A 1 99 ? 7.287 -2.750 -13.236 1.00 92.56 99 GLN A C 1
ATOM 761 O O . GLN A 1 99 ? 6.357 -3.122 -13.938 1.00 92.56 99 GLN A O 1
ATOM 766 N N . GLU A 1 100 ? 7.341 -1.533 -12.691 1.00 89.69 100 GLU A N 1
ATOM 767 C CA . GLU A 1 100 ? 6.334 -0.500 -12.961 1.00 89.69 100 GLU A CA 1
ATOM 768 C C . GLU A 1 100 ? 6.240 -0.205 -14.465 1.00 89.69 100 GLU A C 1
ATOM 770 O O . GLU A 1 100 ? 5.141 -0.205 -15.016 1.00 89.69 100 GLU A O 1
ATOM 775 N N . ALA A 1 101 ? 7.381 -0.044 -15.147 1.00 89.88 101 ALA A N 1
ATOM 776 C CA . ALA A 1 101 ? 7.422 0.144 -16.597 1.00 89.88 101 ALA A CA 1
ATOM 777 C C . ALA A 1 101 ? 6.865 -1.068 -17.364 1.00 89.88 101 ALA A C 1
ATOM 779 O O . ALA A 1 101 ? 6.090 -0.894 -18.297 1.00 89.88 101 ALA A O 1
ATOM 780 N N . HIS A 1 102 ? 7.218 -2.290 -16.953 1.00 92.06 102 HIS A N 1
ATOM 781 C CA . HIS A 1 102 ? 6.744 -3.519 -17.593 1.00 92.06 102 HIS A CA 1
ATOM 782 C C . HIS A 1 102 ? 5.230 -3.722 -17.453 1.00 92.06 102 HIS A C 1
ATOM 784 O O . HIS A 1 102 ? 4.584 -4.082 -18.426 1.00 92.06 102 HIS A O 1
ATOM 790 N N . TYR A 1 103 ? 4.658 -3.479 -16.270 1.00 89.44 103 TYR A N 1
ATOM 791 C CA . TYR A 1 103 ? 3.217 -3.638 -16.032 1.00 89.44 103 TYR A CA 1
ATOM 792 C C . TYR A 1 103 ? 2.367 -2.479 -16.572 1.00 89.44 103 TYR A C 1
ATOM 794 O O . TYR A 1 103 ? 1.142 -2.576 -16.566 1.00 89.44 103 TYR A O 1
ATOM 802 N N . SER A 1 104 ? 3.002 -1.385 -17.003 1.00 82.94 104 SER A N 1
ATOM 803 C CA . SER A 1 104 ? 2.326 -0.250 -17.646 1.00 82.94 104 SER A CA 1
ATOM 804 C C . SER A 1 104 ? 2.263 -0.366 -19.175 1.00 82.94 104 SER A C 1
ATOM 806 O O . SER A 1 104 ? 1.573 0.444 -19.793 1.00 82.94 104 SER A O 1
ATOM 808 N N . ALA A 1 105 ? 3.009 -1.307 -19.768 1.00 65.75 105 ALA A N 1
ATOM 809 C CA . ALA A 1 105 ? 3.055 -1.576 -21.208 1.00 65.75 105 ALA A CA 1
ATOM 810 C C . ALA A 1 105 ? 1.926 -2.522 -21.641 1.00 65.75 105 ALA A C 1
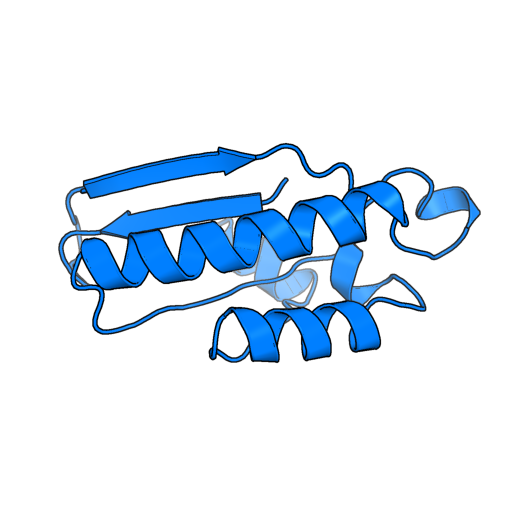ATOM 812 O O . ALA A 1 105 ? 1.398 -2.310 -22.754 1.00 65.75 105 ALA A O 1
#

Solvent-accessible surface area (backbone atoms only — not comparable to full-atom values): 6179 Å² total; per-residue (Å²): 111,51,73,54,74,42,58,78,51,100,57,99,81,52,55,77,77,43,78,49,77,46,85,39,53,39,60,48,60,24,91,82,68,39,29,57,24,67,67,16,50,56,53,42,56,58,46,37,46,50,51,38,53,52,39,57,73,70,64,57,90,74,84,87,45,77,39,48,64,62,50,70,69,18,75,54,14,66,62,53,48,55,56,46,23,67,56,50,72,42,75,66,49,69,49,50,76,68,53,52,54,60,78,71,108

Sequence (105 aa):
SIRLVVYEGLARSPTVLFNEKMLAGLGRGIVSTGKLDPEGVARSMEEFRRFRALSDQAGAEHMYVLATAAAREAINGPDFIHRAEEVLKTEIRVLSGRQEAHYSA

pLDDT: mean 94.84, std 4.04, range [65.75, 98.38]

Nearest PDB structures (foldseek):
  3hi0-assembly1_B  TM=9.855E-01  e=1.823E-11  Agrobacterium fabrum str. C58
  3hi0-assembly1_A  TM=9.841E-01  e=5.289E-11  Agrobacterium fabrum str. C58
  1t6d-assembly2_B  TM=9.081E-01  e=3.198E-07  Aquifex aeolicus VF5
  1t6c-assembly1_A  TM=9.167E-01  e=6.781E-07  Aquifex aeolicus VF5
  7epq-assembly1_B  TM=8.960E-01  e=1.136E-05  Porphyromonas gingivalis ATCC 33277

Foldseek 3Di:
DDKDWDWPDPDPDTDTPDIDDDDLQQCPCCVPPLAGDPSSLVVVLVVLLVSLVVCVVVVPPDDAAEDEDSLVRRPCSVVSQVSSCVNNVHHYHYDDPVRVVVVVD